Protein AF-A0A7Y3HP04-F1 (afdb_monomer)

Foldseek 3Di:
DDDDDDDDDLVCLLVVLVVVVVVCVPPPDDDDDDDPPPCSVVSVVSNCVNVVPPDPPDDPVPPPPDD

Mean predicted aligned error: 7.45 Å

Structure (mmCIF, N/CA/C/O backbone):
data_AF-A0A7Y3HP04-F1
#
_entry.id   AF-A0A7Y3HP04-F1
#
loop_
_atom_site.group_PDB
_atom_site.id
_atom_site.type_symbol
_atom_site.label_atom_id
_atom_site.label_alt_id
_atom_site.label_comp_id
_atom_site.label_asym_id
_atom_site.label_entity_id
_atom_site.label_seq_id
_atom_site.pdbx_PDB_ins_code
_atom_site.Cartn_x
_atom_site.Cartn_y
_atom_site.Cartn_z
_atom_site.occupancy
_atom_site.B_iso_or_equiv
_atom_site.auth_seq_id
_atom_site.auth_comp_id
_atom_site.auth_asym_id
_atom_site.auth_atom_id
_atom_site.pdbx_PDB_model_num
ATOM 1 N N . MET A 1 1 ? 0.878 -18.719 7.806 1.00 66.00 1 MET A N 1
ATOM 2 C CA . MET A 1 1 ? 0.590 -19.028 6.393 1.00 66.00 1 MET A CA 1
ATOM 3 C C . MET A 1 1 ? 1.193 -17.888 5.594 1.00 66.00 1 MET A C 1
ATOM 5 O O . MET A 1 1 ? 0.803 -16.750 5.816 1.00 66.00 1 MET A O 1
ATOM 9 N N . GLU A 1 2 ? 2.237 -18.160 4.820 1.00 76.62 2 GLU A N 1
ATOM 10 C CA . GLU A 1 2 ? 2.951 -17.137 4.048 1.00 76.62 2 GLU A CA 1
ATOM 11 C C . GLU A 1 2 ? 2.322 -17.049 2.655 1.00 76.62 2 GLU A C 1
ATOM 13 O O . GLU A 1 2 ? 2.060 -18.079 2.035 1.00 76.62 2 GLU A O 1
ATOM 18 N N . SER A 1 3 ? 2.028 -15.835 2.188 1.00 85.62 3 SER A N 1
ATOM 19 C CA . SER A 1 3 ? 1.419 -15.597 0.878 1.00 85.62 3 SER A CA 1
ATOM 20 C C . SER A 1 3 ? 2.313 -14.662 0.072 1.00 85.62 3 SER A C 1
ATOM 22 O O . SER A 1 3 ? 2.772 -13.644 0.588 1.00 85.62 3 SER A O 1
ATOM 24 N N . LYS A 1 4 ? 2.584 -15.017 -1.187 1.00 93.12 4 LYS A N 1
ATOM 25 C CA . LYS A 1 4 ? 3.471 -14.261 -2.078 1.00 93.12 4 LYS A CA 1
ATOM 26 C C . LYS A 1 4 ? 2.659 -13.594 -3.179 1.00 93.12 4 LYS A C 1
ATOM 28 O O . LYS A 1 4 ? 1.932 -14.261 -3.911 1.00 93.12 4 LYS A O 1
ATOM 33 N N . LEU A 1 5 ? 2.848 -12.288 -3.330 1.00 92.94 5 LEU A N 1
ATOM 34 C CA . LEU A 1 5 ? 2.230 -11.476 -4.372 1.00 92.94 5 LEU A CA 1
ATOM 35 C C . LEU A 1 5 ? 3.325 -10.801 -5.203 1.00 92.94 5 LEU A C 1
ATOM 37 O O . LEU A 1 5 ? 4.283 -10.266 -4.651 1.00 92.94 5 LEU A O 1
ATOM 41 N N . VAL A 1 6 ? 3.201 -10.855 -6.529 1.00 94.00 6 VAL A N 1
ATOM 42 C CA . VAL A 1 6 ? 4.146 -10.252 -7.480 1.00 94.00 6 VAL A CA 1
ATOM 43 C C . VAL A 1 6 ? 3.342 -9.478 -8.518 1.00 94.00 6 VAL A C 1
ATOM 45 O O . VAL A 1 6 ? 2.332 -9.986 -8.998 1.00 94.00 6 VAL A O 1
ATOM 48 N N . TYR A 1 7 ? 3.806 -8.280 -8.860 1.00 93.75 7 TYR A N 1
ATOM 49 C CA . TYR A 1 7 ? 3.246 -7.403 -9.890 1.00 93.75 7 TYR A CA 1
ATOM 50 C C . TYR A 1 7 ? 4.392 -6.860 -10.756 1.00 93.75 7 TYR A C 1
ATOM 52 O O . TYR A 1 7 ? 5.540 -6.828 -10.303 1.00 93.75 7 TYR A O 1
ATOM 60 N N . LYS A 1 8 ? 4.120 -6.493 -12.013 1.00 93.31 8 LYS A N 1
ATOM 61 C CA . LYS A 1 8 ? 5.161 -6.103 -12.983 1.00 93.31 8 LYS A CA 1
ATOM 62 C C . LYS A 1 8 ? 5.223 -4.604 -13.239 1.00 93.31 8 LYS A C 1
ATOM 64 O O . LYS A 1 8 ? 6.276 -4.106 -13.628 1.00 93.31 8 LYS A O 1
ATOM 69 N N . ASN A 1 9 ? 4.115 -3.896 -13.056 1.00 94.31 9 ASN A N 1
ATOM 70 C CA . ASN A 1 9 ? 4.017 -2.463 -13.318 1.00 94.31 9 ASN A CA 1
ATOM 71 C C . ASN A 1 9 ? 3.092 -1.763 -12.309 1.00 94.31 9 ASN A C 1
ATOM 73 O O . ASN A 1 9 ? 2.451 -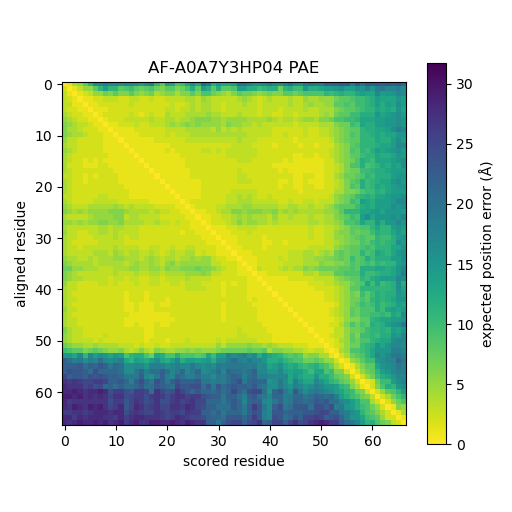2.403 -11.478 1.00 94.31 9 ASN A O 1
ATOM 77 N N . LEU A 1 10 ? 3.069 -0.429 -12.359 1.00 93.94 10 LEU A N 1
ATOM 78 C CA . LEU A 1 10 ? 2.303 0.388 -11.414 1.00 93.94 10 LEU A CA 1
ATOM 79 C C . LEU A 1 10 ? 0.788 0.332 -11.660 1.00 93.94 10 LEU A C 1
ATOM 81 O O . LEU A 1 10 ? 0.026 0.579 -10.732 1.00 93.94 10 LEU A O 1
ATOM 85 N N . ASP A 1 11 ? 0.346 -0.052 -12.857 1.00 95.38 11 ASP A N 1
ATOM 86 C CA . ASP A 1 11 ? -1.081 -0.141 -13.196 1.00 95.38 11 ASP A CA 1
ATOM 87 C C . ASP A 1 11 ? -1.777 -1.291 -12.447 1.00 95.38 11 ASP A C 1
ATOM 89 O O . ASP A 1 11 ? -2.990 -1.284 -12.254 1.00 95.38 11 ASP A O 1
ATOM 93 N N . GLU A 1 12 ? -1.005 -2.273 -11.971 1.00 95.69 12 GLU A N 1
ATOM 94 C CA . GLU A 1 12 ? -1.490 -3.391 -11.156 1.00 95.69 12 GLU A CA 1
ATOM 95 C C . GLU A 1 12 ? -1.677 -3.029 -9.670 1.00 95.69 12 GLU A C 1
ATOM 97 O O . GLU A 1 12 ? -2.253 -3.818 -8.915 1.00 95.69 12 GLU A O 1
ATOM 102 N N . LEU A 1 13 ? -1.214 -1.853 -9.225 1.00 95.06 13 LEU A N 1
ATOM 103 C CA . LEU A 1 13 ? -1.262 -1.443 -7.817 1.00 95.06 13 LEU A CA 1
ATOM 104 C C . LEU A 1 13 ? -2.664 -1.479 -7.184 1.00 95.06 13 LEU A C 1
ATOM 106 O O . LEU A 1 13 ? -2.752 -1.944 -6.044 1.00 95.06 13 LEU A O 1
ATOM 110 N N . PRO A 1 14 ? -3.757 -1.080 -7.866 1.00 94.44 14 PRO A N 1
ATOM 111 C CA . PRO A 1 14 ? -5.101 -1.180 -7.296 1.00 94.44 14 PRO A CA 1
ATOM 112 C C . PRO A 1 14 ? -5.496 -2.626 -6.960 1.00 94.44 14 PRO A C 1
ATOM 114 O O . PRO A 1 14 ? -6.015 -2.899 -5.880 1.00 94.44 14 PRO A O 1
ATOM 117 N N . VAL A 1 15 ? -5.171 -3.577 -7.842 1.00 95.81 15 VAL A N 1
ATOM 118 C CA . VAL A 1 15 ? -5.452 -5.010 -7.636 1.00 95.81 15 VAL A CA 1
ATOM 119 C C . VAL A 1 15 ? -4.562 -5.588 -6.533 1.00 95.81 15 VAL A C 1
ATOM 121 O O . VAL A 1 15 ? -4.974 -6.462 -5.768 1.00 95.81 15 VAL A O 1
ATOM 124 N N . VAL A 1 16 ? -3.319 -5.114 -6.434 1.00 95.69 16 VAL A N 1
ATOM 125 C CA . VAL A 1 16 ? -2.398 -5.496 -5.357 1.00 95.69 16 VAL A CA 1
ATOM 126 C C . VAL A 1 16 ? -2.923 -5.026 -4.000 1.00 95.69 16 VAL A C 1
ATOM 128 O O . VAL A 1 16 ? -2.949 -5.820 -3.059 1.00 95.69 16 VAL A O 1
ATOM 131 N N . ALA A 1 17 ? -3.383 -3.778 -3.906 1.00 95.50 17 ALA A N 1
ATOM 132 C CA . ALA A 1 17 ? -3.979 -3.218 -2.698 1.00 95.50 17 ALA A CA 1
ATOM 133 C C . ALA A 1 17 ? -5.215 -4.011 -2.246 1.00 95.50 17 ALA A C 1
ATOM 135 O O . ALA A 1 17 ? -5.287 -4.420 -1.085 1.00 95.50 17 ALA A O 1
ATOM 136 N N . GLU A 1 18 ? -6.129 -4.315 -3.172 1.00 96.00 18 GLU A N 1
ATOM 137 C CA . GLU A 1 18 ? -7.297 -5.162 -2.912 1.00 96.00 18 GLU A CA 1
ATOM 138 C C . GLU A 1 18 ? -6.893 -6.522 -2.323 1.00 96.00 18 GLU A C 1
ATOM 140 O O . GLU A 1 18 ? -7.411 -6.946 -1.288 1.00 96.00 18 GLU A O 1
ATOM 145 N N . LYS A 1 19 ? -5.927 -7.207 -2.948 1.00 95.62 19 LYS A N 1
ATOM 146 C CA . LYS A 1 19 ? -5.459 -8.525 -2.491 1.00 95.62 19 LYS A CA 1
ATOM 147 C C . LYS A 1 19 ? -4.845 -8.477 -1.096 1.00 95.62 19 LYS A C 1
ATOM 149 O O . LYS A 1 19 ? -5.068 -9.401 -0.316 1.00 95.62 19 LYS A O 1
ATOM 154 N N . ILE A 1 20 ? -4.092 -7.423 -0.775 1.00 94.38 20 ILE A N 1
ATOM 155 C CA . ILE A 1 20 ? -3.508 -7.229 0.559 1.00 94.38 20 ILE A CA 1
ATOM 156 C C . ILE A 1 20 ? -4.616 -7.064 1.605 1.00 94.38 20 ILE A C 1
ATOM 158 O O . ILE A 1 20 ? -4.563 -7.710 2.651 1.00 94.38 20 ILE A O 1
ATOM 162 N N . LEU A 1 21 ? -5.636 -6.252 1.321 1.00 94.44 21 LEU A N 1
ATOM 163 C CA . LEU A 1 21 ? -6.749 -6.010 2.244 1.00 94.44 21 LEU A CA 1
ATOM 164 C C . LEU A 1 21 ? -7.628 -7.250 2.438 1.00 94.44 21 LEU A C 1
ATOM 166 O O . LEU A 1 21 ? -7.991 -7.574 3.569 1.00 94.44 21 LEU A O 1
ATOM 170 N N . ASN A 1 22 ? -7.904 -7.989 1.361 1.00 94.88 22 ASN A N 1
ATOM 171 C CA . ASN A 1 22 ? -8.629 -9.257 1.428 1.00 94.88 22 ASN A CA 1
ATOM 172 C C . ASN A 1 22 ? -7.854 -10.299 2.245 1.00 94.88 22 ASN A C 1
ATOM 174 O O . ASN A 1 22 ? -8.434 -10.986 3.083 1.00 94.88 22 ASN A O 1
ATOM 178 N N . PHE A 1 23 ? -6.532 -10.382 2.057 1.00 94.00 23 PHE A N 1
ATOM 179 C CA . PHE A 1 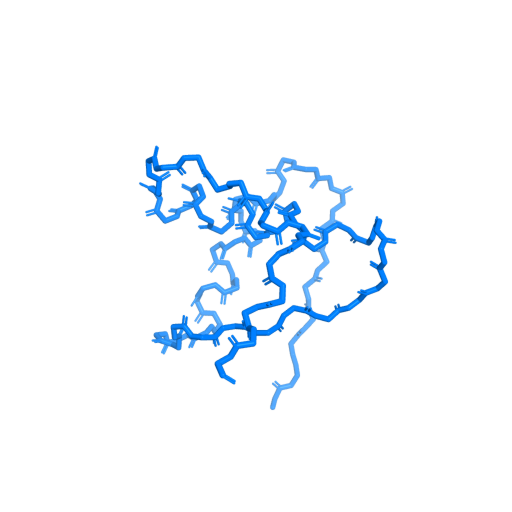23 ? -5.673 -11.261 2.852 1.00 94.00 23 PHE A CA 1
ATOM 180 C C . PHE A 1 23 ? -5.638 -10.863 4.334 1.00 94.00 23 PHE A C 1
ATOM 182 O O . PHE A 1 23 ? -5.622 -11.731 5.204 1.00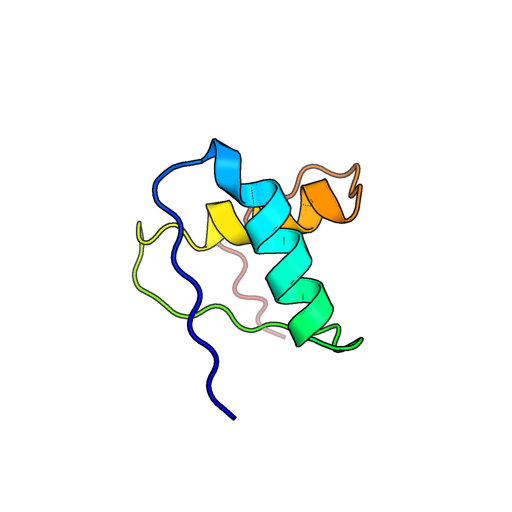 94.00 23 PHE A O 1
ATOM 189 N N . ALA A 1 24 ? -5.659 -9.562 4.632 1.00 92.19 24 ALA A N 1
ATOM 190 C CA . ALA A 1 24 ? -5.659 -9.055 6.000 1.00 92.19 24 ALA A CA 1
ATOM 191 C C . ALA A 1 24 ? -6.924 -9.418 6.787 1.00 92.19 24 ALA A C 1
ATOM 193 O O . 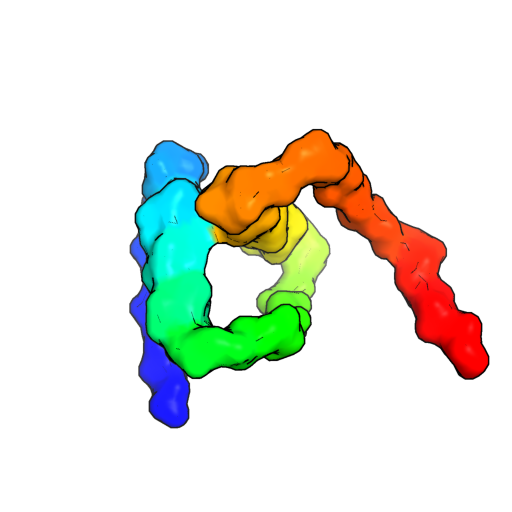ALA A 1 24 ? -6.890 -9.397 8.017 1.00 92.19 24 ALA A O 1
ATOM 194 N N . ASN A 1 25 ? -8.026 -9.738 6.096 1.00 93.19 25 ASN A N 1
ATOM 195 C CA . ASN A 1 25 ? -9.280 -10.221 6.675 1.00 93.19 25 ASN A CA 1
ATOM 196 C C . ASN A 1 25 ? -9.757 -9.384 7.882 1.00 93.19 25 ASN A C 1
ATOM 198 O O . ASN A 1 25 ? -10.055 -9.904 8.957 1.00 93.19 25 ASN A O 1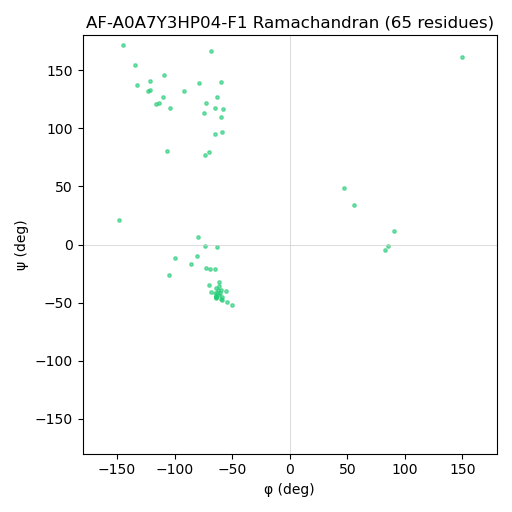
ATOM 202 N N . GLY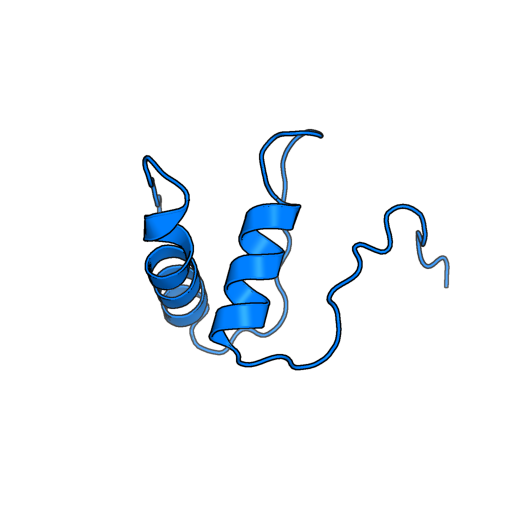 A 1 26 ? -9.763 -8.056 7.722 1.00 91.69 26 GLY A N 1
ATOM 203 C CA . GLY A 1 26 ? -10.183 -7.112 8.764 1.00 91.69 26 GLY A CA 1
ATOM 204 C C . GLY A 1 26 ? -9.097 -6.706 9.769 1.00 91.69 26 GLY A C 1
ATOM 205 O O . GLY A 1 26 ? -9.366 -5.863 10.627 1.00 91.69 26 GLY A O 1
ATOM 206 N N . CYS A 1 27 ? -7.871 -7.231 9.665 1.00 92.56 27 CYS A N 1
ATOM 207 C CA . CYS A 1 27 ? -6.727 -6.695 10.399 1.00 92.56 27 CYS A CA 1
ATOM 208 C C . CYS A 1 27 ? -6.446 -5.253 9.952 1.00 92.56 27 CYS A C 1
ATOM 210 O O . CYS A 1 27 ? -6.313 -4.973 8.762 1.00 92.56 27 CYS A O 1
ATOM 212 N N . LYS A 1 28 ? -6.366 -4.333 10.917 1.00 89.50 28 LYS A N 1
ATOM 213 C CA . LYS A 1 28 ? -6.222 -2.889 10.660 1.00 89.50 28 LYS A CA 1
ATOM 214 C C . LYS A 1 28 ? -4.787 -2.383 10.796 1.00 89.50 28 LYS A C 1
ATOM 216 O O . LYS A 1 28 ? -4.512 -1.245 10.433 1.00 89.50 28 LYS A O 1
ATOM 221 N N . VAL A 1 29 ? -3.889 -3.201 11.346 1.00 90.62 29 VAL A N 1
ATOM 222 C CA . VAL A 1 29 ? -2.502 -2.822 11.633 1.00 90.62 29 VAL A CA 1
ATOM 223 C C . VAL A 1 29 ? -1.577 -3.635 10.739 1.00 90.62 29 VAL A C 1
ATOM 225 O O . VAL A 1 29 ? -1.585 -4.863 10.778 1.00 90.62 29 VAL A O 1
ATOM 228 N N . PHE A 1 30 ? -0.772 -2.937 9.943 1.00 90.19 30 PHE A N 1
ATOM 229 C CA . PHE A 1 30 ? 0.178 -3.525 9.004 1.00 90.19 30 PHE A CA 1
ATOM 230 C C . PHE A 1 30 ? 1.590 -3.043 9.322 1.00 90.19 30 PHE A C 1
ATOM 232 O O . PHE A 1 30 ? 1.797 -1.864 9.603 1.00 90.19 30 PHE A O 1
ATOM 239 N N . ALA A 1 31 ? 2.568 -3.939 9.212 1.00 92.19 31 ALA A N 1
ATOM 240 C CA . ALA A 1 31 ? 3.983 -3.600 9.278 1.00 92.19 31 ALA A CA 1
ATOM 241 C C . ALA A 1 31 ? 4.641 -3.911 7.926 1.00 92.19 31 ALA A C 1
ATOM 243 O O . ALA A 1 31 ? 4.609 -5.051 7.462 1.00 92.19 31 ALA A O 1
ATOM 244 N N . PHE A 1 32 ? 5.222 -2.894 7.284 1.00 91.62 32 PHE A N 1
ATOM 245 C CA . PHE A 1 32 ? 5.893 -3.021 5.988 1.00 91.62 32 PHE A CA 1
ATOM 246 C C . PHE A 1 32 ? 7.411 -3.005 6.172 1.00 91.62 32 PHE A C 1
ATOM 248 O O . PHE A 1 32 ? 7.979 -1.996 6.590 1.00 91.62 32 PHE A O 1
ATOM 255 N N . TYR A 1 33 ? 8.075 -4.098 5.801 1.00 93.19 33 TYR A N 1
ATOM 256 C CA . TYR A 1 33 ? 9.525 -4.257 5.930 1.00 93.19 33 TYR A CA 1
ATOM 257 C C . TYR A 1 33 ? 10.220 -4.232 4.568 1.00 93.19 33 TYR A C 1
ATOM 259 O O . TYR A 1 33 ? 9.677 -4.687 3.564 1.00 93.19 33 TYR A O 1
ATOM 267 N N . GLY A 1 34 ? 11.432 -3.681 4.534 1.00 90.81 34 GLY A N 1
ATOM 268 C CA . GLY A 1 34 ? 12.269 -3.605 3.338 1.00 90.81 34 GLY A CA 1
ATOM 269 C C . GLY A 1 34 ? 13.165 -2.371 3.342 1.00 90.81 34 GLY A C 1
ATOM 270 O O . GLY A 1 34 ? 12.889 -1.395 4.042 1.00 90.81 34 GLY A O 1
ATOM 271 N N . GLU A 1 35 ? 14.217 -2.388 2.533 1.00 92.94 35 GLU A N 1
ATOM 272 C CA . GLU A 1 35 ? 15.191 -1.294 2.438 1.00 92.94 35 GLU A CA 1
ATOM 273 C C . GLU A 1 35 ? 14.610 -0.019 1.807 1.00 92.94 35 GLU A C 1
ATOM 275 O O . GLU A 1 35 ? 13.511 -0.007 1.243 1.00 92.94 35 GLU A O 1
ATOM 280 N N . LEU A 1 36 ? 15.319 1.103 1.930 1.00 89.81 36 LEU A N 1
ATOM 281 C CA . LEU A 1 36 ? 14.929 2.341 1.257 1.00 89.81 36 LEU A CA 1
ATOM 282 C C . LEU A 1 36 ? 14.901 2.129 -0.267 1.00 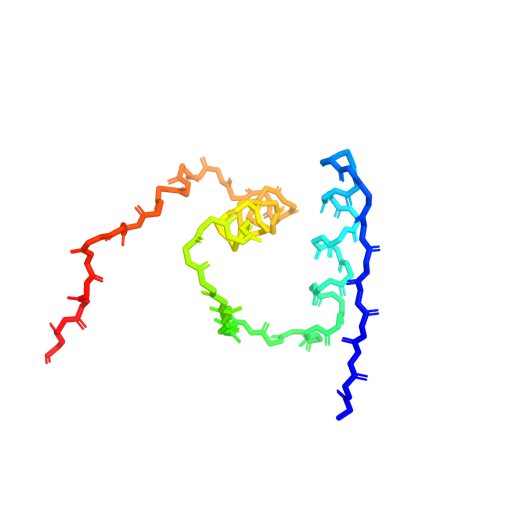89.81 36 LEU A C 1
ATOM 284 O O . LEU A 1 36 ? 15.757 1.452 -0.821 1.00 89.81 36 LEU A O 1
ATOM 288 N N . GLY A 1 37 ? 13.903 2.697 -0.949 1.00 88.38 37 GLY A N 1
ATOM 289 C CA . GLY A 1 37 ? 13.773 2.572 -2.406 1.00 88.38 37 GLY A CA 1
ATOM 290 C C . GLY A 1 37 ? 13.098 1.288 -2.904 1.00 88.38 37 GLY A C 1
ATOM 291 O O . GLY A 1 37 ? 12.789 1.205 -4.086 1.00 88.38 37 GLY A O 1
ATOM 292 N N . THR A 1 38 ? 12.752 0.331 -2.033 1.00 92.00 38 THR A N 1
ATOM 293 C CA . THR A 1 38 ? 12.058 -0.912 -2.441 1.00 92.00 38 THR A CA 1
ATOM 294 C C . THR A 1 38 ? 10.576 -0.735 -2.801 1.00 92.00 38 THR A C 1
ATOM 296 O O . THR A 1 38 ? 9.913 -1.702 -3.160 1.00 92.00 38 THR A O 1
ATOM 299 N N . GLY A 1 39 ? 10.028 0.481 -2.691 1.00 90.56 39 GLY A N 1
ATOM 300 C CA . GLY A 1 39 ? 8.640 0.776 -3.071 1.00 90.56 39 GLY A CA 1
ATOM 301 C C . GLY A 1 39 ? 7.592 0.626 -1.960 1.00 90.56 39 GLY A C 1
ATOM 302 O O . GLY A 1 39 ? 6.402 0.703 -2.248 1.00 90.56 39 GLY A O 1
ATOM 303 N N . LYS A 1 40 ? 7.991 0.481 -0.686 1.00 93.94 40 LYS A N 1
ATOM 304 C CA . LYS A 1 40 ? 7.051 0.391 0.460 1.00 93.94 40 LYS A CA 1
ATOM 305 C C . LYS A 1 40 ? 6.012 1.516 0.475 1.00 93.94 40 LYS A C 1
ATOM 307 O O . LYS A 1 40 ? 4.817 1.256 0.532 1.00 93.94 40 LYS A O 1
ATOM 312 N N . THR A 1 41 ? 6.463 2.767 0.382 1.00 91.25 41 THR A N 1
ATOM 313 C CA . THR A 1 41 ? 5.574 3.939 0.377 1.00 91.25 41 THR A CA 1
ATOM 314 C C . THR A 1 41 ? 4.618 3.927 -0.816 1.00 91.25 41 THR A C 1
ATOM 316 O O . THR A 1 41 ? 3.486 4.374 -0.683 1.00 91.25 41 THR A O 1
ATOM 319 N N . THR A 1 42 ? 5.039 3.387 -1.962 1.00 93.38 42 THR A N 1
ATOM 320 C CA . THR A 1 42 ? 4.189 3.239 -3.151 1.00 93.38 42 THR A CA 1
ATOM 321 C C . THR A 1 42 ? 3.026 2.285 -2.884 1.00 93.38 42 THR A C 1
ATOM 323 O O . THR A 1 42 ? 1.886 2.622 -3.182 1.00 93.38 42 THR A O 1
ATOM 326 N N . ILE A 1 43 ? 3.293 1.135 -2.256 1.00 93.88 43 ILE A N 1
ATOM 327 C CA . ILE A 1 43 ? 2.245 0.182 -1.861 1.00 93.88 43 ILE A CA 1
ATOM 328 C C . ILE A 1 43 ? 1.300 0.791 -0.823 1.00 93.88 43 ILE A C 1
ATOM 330 O O . ILE A 1 43 ? 0.087 0.662 -0.954 1.00 93.88 43 ILE A O 1
ATOM 334 N N . ILE A 1 44 ? 1.842 1.480 0.186 1.00 93.50 44 ILE A N 1
ATOM 335 C CA . ILE A 1 44 ? 1.028 2.129 1.224 1.00 93.50 44 ILE A CA 1
ATOM 336 C C . ILE A 1 44 ? 0.062 3.139 0.590 1.00 93.50 44 ILE A C 1
ATOM 338 O O . ILE A 1 44 ? -1.125 3.115 0.899 1.00 93.50 44 ILE A O 1
ATOM 342 N N . LYS A 1 45 ? 0.543 3.972 -0.343 1.00 92.12 45 LYS A N 1
ATOM 343 C CA . LYS A 1 45 ? -0.302 4.923 -1.079 1.00 92.12 45 LYS A CA 1
ATOM 344 C C . LYS A 1 45 ? -1.412 4.226 -1.862 1.00 92.12 45 LYS A C 1
ATOM 346 O O . LYS A 1 45 ? -2.563 4.615 -1.722 1.00 92.12 45 LYS A O 1
ATOM 351 N N . ALA A 1 46 ? -1.088 3.162 -2.599 1.00 93.50 46 ALA A N 1
ATOM 352 C CA . ALA A 1 46 ? -2.080 2.398 -3.354 1.00 93.50 46 ALA A CA 1
ATOM 353 C C . ALA A 1 46 ? -3.182 1.806 -2.455 1.00 93.50 46 ALA A C 1
ATOM 355 O O . ALA A 1 46 ? -4.353 1.820 -2.822 1.00 93.50 46 ALA A O 1
ATOM 356 N N . ILE A 1 47 ? -2.827 1.321 -1.258 1.00 93.75 47 ILE A N 1
ATOM 357 C CA . ILE A 1 47 ? -3.802 0.837 -0.268 1.00 93.75 47 ILE A CA 1
ATOM 358 C C . ILE A 1 47 ? -4.707 1.974 0.211 1.00 93.75 47 ILE A C 1
ATOM 360 O O . ILE A 1 47 ? -5.921 1.802 0.282 1.00 93.75 47 ILE A O 1
ATOM 364 N N . CYS A 1 48 ? -4.142 3.138 0.526 1.00 92.19 48 CYS A N 1
ATOM 365 C CA . CYS A 1 48 ? -4.923 4.290 0.965 1.00 92.19 48 CYS A CA 1
ATOM 366 C C . CYS A 1 48 ? -5.858 4.820 -0.132 1.00 92.19 48 CYS A C 1
ATOM 368 O O . CYS A 1 48 ? -7.017 5.111 0.152 1.00 92.19 48 CYS A O 1
ATOM 370 N N . GLU A 1 49 ? -5.389 4.886 -1.379 1.00 91.38 49 GLU A N 1
ATOM 371 C CA . GLU A 1 49 ? -6.205 5.249 -2.544 1.00 91.38 49 GLU A CA 1
ATOM 372 C C . GLU A 1 49 ? -7.352 4.252 -2.758 1.00 91.38 49 GLU A C 1
ATOM 374 O O . GLU A 1 49 ? -8.495 4.666 -2.955 1.00 91.38 49 GLU A O 1
ATOM 379 N N . TYR A 1 50 ? -7.077 2.946 -2.644 1.00 92.44 50 TYR A N 1
ATOM 380 C CA . TYR A 1 50 ? -8.094 1.894 -2.734 1.00 92.44 50 TYR A CA 1
ATOM 381 C C . TYR A 1 50 ? -9.157 2.008 -1.631 1.00 92.44 50 TYR A C 1
ATOM 383 O O . TYR A 1 50 ? -10.335 1.760 -1.867 1.00 92.44 50 TYR A O 1
ATOM 391 N N . LEU A 1 51 ? -8.760 2.427 -0.427 1.00 91.00 51 LEU A N 1
ATOM 392 C CA . LEU A 1 51 ? -9.669 2.700 0.692 1.00 91.00 51 LEU A CA 1
ATOM 393 C C . LEU A 1 51 ? -1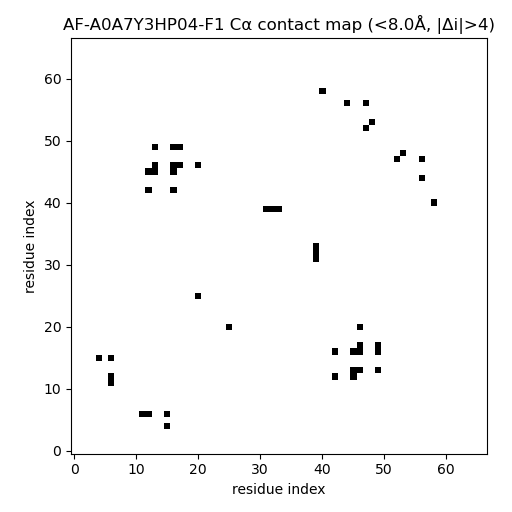0.369 4.068 0.595 1.00 91.00 51 LEU A C 1
ATOM 395 O O . LEU A 1 51 ? -11.061 4.457 1.535 1.00 91.00 51 LEU A O 1
ATOM 399 N N . HIS A 1 52 ? -10.196 4.794 -0.514 1.00 89.12 52 HIS A N 1
ATOM 400 C CA . HIS A 1 52 ? -10.745 6.133 -0.741 1.00 89.12 52 HIS A CA 1
ATOM 401 C C . HIS A 1 52 ? -10.351 7.158 0.335 1.00 89.12 52 HIS A C 1
ATOM 403 O O . HIS A 1 52 ? -11.124 8.060 0.660 1.00 89.12 52 HIS A O 1
ATOM 409 N N . VAL A 1 53 ? -9.142 7.042 0.894 1.00 86.88 53 VAL A N 1
ATOM 410 C CA . VAL A 1 53 ? -8.603 8.040 1.827 1.00 86.88 53 VAL A CA 1
ATOM 411 C C . VAL A 1 53 ? -8.404 9.357 1.075 1.00 86.88 53 VAL A C 1
ATOM 413 O O . VAL A 1 53 ? -7.635 9.428 0.120 1.00 86.88 53 VAL A O 1
ATOM 416 N N . THR A 1 54 ? -9.114 10.403 1.498 1.00 69.44 54 THR A N 1
ATOM 417 C CA . THR A 1 54 ? -9.102 11.724 0.846 1.00 69.44 54 THR A CA 1
ATOM 418 C C . THR A 1 54 ? -7.973 12.632 1.324 1.00 69.44 54 THR A C 1
ATOM 420 O O . THR A 1 54 ? -7.664 13.624 0.664 1.00 69.44 54 THR A O 1
ATOM 423 N N . ASP A 1 55 ? -7.358 12.314 2.462 1.00 66.31 55 ASP A N 1
ATOM 424 C CA . ASP A 1 55 ? -6.219 13.061 2.984 1.00 66.31 55 ASP A CA 1
ATOM 425 C C . ASP A 1 55 ? -4.937 12.670 2.252 1.00 66.31 55 ASP A C 1
ATOM 427 O O . ASP A 1 55 ? -4.681 11.492 1.991 1.00 66.31 55 ASP A O 1
ATOM 431 N N . GLN A 1 56 ? -4.091 13.659 1.941 1.00 56.22 56 GLN A N 1
ATOM 432 C CA . GLN A 1 56 ? -2.775 13.370 1.383 1.00 56.22 56 GLN A CA 1
ATOM 433 C C . GLN A 1 56 ? -1.986 12.518 2.378 1.00 56.22 56 GLN A C 1
ATOM 435 O O . GLN A 1 56 ? -1.527 13.006 3.413 1.00 56.22 56 GLN A O 1
ATOM 440 N N . THR A 1 57 ? -1.773 11.247 2.033 1.00 56.91 57 THR A N 1
ATOM 441 C CA . THR A 1 57 ? -0.873 10.351 2.756 1.00 56.91 57 THR A CA 1
ATOM 442 C C . THR A 1 57 ? 0.561 10.814 2.518 1.00 56.91 57 THR A C 1
ATOM 444 O O . THR A 1 57 ? 1.290 10.317 1.651 1.00 56.91 57 THR A O 1
ATOM 447 N N . SER A 1 58 ? 0.959 11.848 3.245 1.00 52.06 58 SER A N 1
ATOM 448 C CA . SER A 1 58 ? 2.348 12.248 3.354 1.00 52.06 58 SER A CA 1
ATOM 449 C C . SER A 1 58 ? 3.039 11.206 4.225 1.00 52.06 58 SER A C 1
ATOM 451 O O . SER A 1 58 ? 2.615 10.925 5.340 1.00 52.06 58 SER A O 1
ATOM 453 N N . SER A 1 59 ? 4.077 10.565 3.683 1.00 45.41 59 SER A N 1
ATOM 454 C CA . SER A 1 59 ? 4.986 9.748 4.484 1.00 45.41 59 SER A CA 1
ATOM 455 C C . SER A 1 59 ? 5.568 10.671 5.552 1.00 45.41 59 SER A C 1
ATOM 457 O O . SER A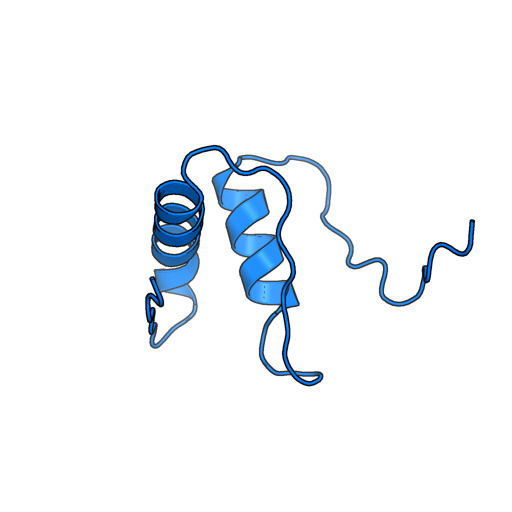 1 59 ? 6.263 11.619 5.168 1.00 45.41 59 SER A O 1
ATOM 459 N N . PRO A 1 60 ? 5.326 10.455 6.857 1.00 44.03 60 PRO A N 1
ATOM 460 C CA . PRO A 1 60 ? 6.068 11.169 7.873 1.00 44.03 60 PRO A CA 1
ATOM 461 C C . PRO A 1 60 ? 7.461 10.543 7.888 1.00 44.03 60 PRO A C 1
ATOM 463 O O . PRO A 1 60 ? 7.787 9.724 8.738 1.00 44.03 60 PRO A O 1
ATOM 466 N N . SER A 1 61 ? 8.293 10.886 6.905 1.00 53.12 61 SER A N 1
ATOM 467 C CA . SER A 1 61 ? 9.624 10.299 6.729 1.00 53.12 61 SER A CA 1
ATOM 468 C C . SER A 1 61 ? 10.568 10.603 7.900 1.00 53.12 61 SER A C 1
ATOM 470 O O . SER A 1 61 ? 11.699 10.136 7.888 1.00 53.12 61 SER A O 1
ATOM 472 N N . PHE A 1 62 ? 10.124 11.374 8.901 1.00 49.19 62 PHE A N 1
ATOM 473 C CA . PHE A 1 62 ? 10.939 11.801 10.031 1.00 49.19 62 PHE A CA 1
ATOM 474 C C . PHE A 1 62 ? 10.184 11.996 11.357 1.00 49.19 62 PHE A C 1
ATOM 476 O O . PHE A 1 62 ? 10.698 12.678 12.233 1.00 49.19 62 PHE A O 1
ATOM 483 N N . ASN A 1 63 ? 9.006 11.395 11.555 1.00 47.81 63 ASN A N 1
ATOM 484 C CA . ASN A 1 63 ? 8.445 11.287 12.908 1.00 47.81 63 ASN A CA 1
ATOM 485 C C . ASN A 1 63 ? 8.584 9.845 13.378 1.00 47.81 63 ASN A C 1
ATOM 487 O O . ASN A 1 63 ? 7.641 9.058 13.335 1.00 47.81 63 ASN A O 1
ATOM 491 N N . ILE A 1 64 ? 9.786 9.512 13.849 1.00 55.47 64 ILE A N 1
ATOM 492 C CA . ILE A 1 64 ? 9.895 8.549 14.941 1.00 55.47 64 ILE A CA 1
ATOM 493 C C . ILE A 1 64 ? 9.093 9.188 16.078 1.00 55.47 64 ILE A C 1
ATOM 495 O O . ILE A 1 64 ? 9.575 10.112 16.729 1.00 55.47 64 ILE A O 1
ATOM 499 N N . LEU A 1 65 ? 7.832 8.784 16.235 1.00 52.28 65 LEU A N 1
ATOM 500 C CA . LEU A 1 65 ? 7.045 9.106 17.417 1.00 52.28 65 LEU A CA 1
ATOM 501 C C . LEU A 1 65 ? 7.737 8.403 18.586 1.00 52.28 65 LEU A C 1
ATOM 503 O O . LEU A 1 65 ? 7.568 7.203 18.786 1.00 52.28 65 LEU A O 1
ATOM 507 N N . HIS A 1 66 ? 8.599 9.141 19.280 1.00 43.34 66 HIS A N 1
ATOM 508 C CA . HIS A 1 66 ? 8.954 8.824 20.653 1.00 43.34 66 HIS A CA 1
ATOM 509 C C . HIS A 1 66 ? 7.739 9.226 21.489 1.00 43.34 66 HIS A C 1
ATOM 511 O O . HIS A 1 66 ? 7.390 10.407 21.522 1.00 43.34 66 HIS A O 1
ATOM 517 N N . GLU A 1 67 ? 7.075 8.243 22.085 1.00 48.59 67 GLU A N 1
ATOM 518 C CA . GLU A 1 67 ? 6.286 8.477 23.295 1.00 48.59 67 GLU A CA 1
ATOM 519 C C . GLU A 1 67 ? 7.229 8.490 24.503 1.00 48.59 67 GLU A C 1
ATOM 521 O O . GLU A 1 67 ? 8.183 7.672 24.505 1.00 48.59 67 GLU A O 1
#

pLDDT: mean 83.74, std 16.77, range [43.34, 96.0]

Secondary structure (DSSP, 8-state):
-------SSGGGHHHHHHHHHHHHTT---------TTSSHHHHHHHHHHHTT--S-----TT-----

Nearest PDB structures (foldseek):
  8t9d-assembly1_W  TM=3.444E-01  e=7.583E+00  Homo sapiens

Radius of gyration: 12.91 Å; Cα contacts (8 Å, |Δi|>4): 25; chains: 1; bounding box: 26×32×37 Å

Sequence (67 aa):
MESKLVYKNLDELPVVAEKILNFANGCKVFAFYGELGTGKTTIIKAICEYLHVTDQTSSPSFNILHE

Solvent-accessible surface area (backbone atoms only — not comparable to full-atom values): 4693 Å² total; per-residue (Å²): 136,90,84,90,86,87,81,91,56,76,86,49,37,58,62,52,29,50,52,54,52,62,71,43,70,80,62,86,81,83,86,90,84,78,65,89,88,75,47,65,70,59,53,53,48,31,36,39,55,71,70,64,55,85,67,84,84,68,76,70,88,79,62,80,80,77,127